Protein AF-A0A951LKC5-F1 (afdb_monomer)

Structure (mmCIF, N/CA/C/O backbone):
data_AF-A0A951LKC5-F1
#
_entry.id   AF-A0A951LKC5-F1
#
loop_
_atom_site.group_PDB
_atom_site.id
_atom_site.type_symbol
_atom_site.label_atom_id
_atom_site.label_alt_id
_atom_site.label_comp_id
_atom_site.label_asym_id
_atom_site.label_entity_id
_atom_site.label_seq_id
_atom_site.pdbx_PDB_ins_code
_atom_site.Cartn_x
_atom_site.Cartn_y
_atom_site.Cartn_z
_atom_site.occupancy
_atom_site.B_iso_or_equiv
_atom_site.auth_seq_id
_atom_site.auth_comp_id
_atom_site.auth_asym_id
_atom_site.auth_atom_id
_atom_site.pdbx_PDB_model_num
ATOM 1 N N . MET A 1 1 ? 10.972 56.854 -8.321 1.00 42.03 1 MET A N 1
ATOM 2 C CA . MET A 1 1 ? 10.456 55.546 -8.765 1.00 42.03 1 MET A CA 1
ATOM 3 C C . MET A 1 1 ? 11.010 54.528 -7.790 1.00 42.03 1 MET A C 1
ATOM 5 O O . MET A 1 1 ? 12.166 54.157 -7.908 1.00 42.03 1 MET A O 1
ATOM 9 N N . THR A 1 2 ? 10.273 54.260 -6.716 1.00 41.19 2 THR A N 1
ATOM 10 C CA . THR A 1 2 ? 10.642 53.281 -5.687 1.00 41.19 2 THR A CA 1
ATOM 11 C C . THR A 1 2 ? 10.064 51.942 -6.113 1.00 41.19 2 THR A C 1
ATOM 13 O O . THR A 1 2 ? 8.844 51.803 -6.150 1.00 41.19 2 THR A O 1
ATOM 16 N N . ASP A 1 3 ? 10.937 51.017 -6.499 1.00 43.06 3 ASP A N 1
ATOM 17 C CA . ASP A 1 3 ? 10.574 49.647 -6.849 1.00 43.06 3 ASP A CA 1
ATOM 18 C C . ASP A 1 3 ? 10.096 48.898 -5.597 1.00 43.06 3 ASP A C 1
ATOM 20 O O . ASP A 1 3 ? 10.797 48.804 -4.588 1.00 43.06 3 ASP A O 1
ATOM 24 N N . GLU A 1 4 ? 8.863 48.414 -5.679 1.00 54.84 4 GLU A N 1
ATOM 25 C CA . GLU A 1 4 ? 8.153 47.618 -4.687 1.00 54.84 4 GLU A CA 1
ATOM 26 C C . GLU A 1 4 ? 8.661 46.170 -4.780 1.00 54.84 4 GLU A C 1
ATOM 28 O O . GLU A 1 4 ? 8.326 45.430 -5.705 1.00 54.84 4 GLU A O 1
ATOM 33 N N . GLN A 1 5 ? 9.532 45.759 -3.854 1.00 47.94 5 GLN A N 1
ATOM 34 C CA . GLN A 1 5 ? 9.978 44.367 -3.772 1.00 47.94 5 GLN A CA 1
ATOM 35 C C . GLN A 1 5 ? 8.860 43.501 -3.183 1.00 47.94 5 GLN A C 1
ATOM 37 O O . GLN A 1 5 ? 8.626 43.487 -1.976 1.00 47.94 5 GLN A O 1
ATOM 42 N N . ALA A 1 6 ? 8.185 42.763 -4.064 1.00 51.34 6 ALA A N 1
ATOM 43 C CA . ALA A 1 6 ? 7.258 41.701 -3.712 1.00 51.34 6 ALA A CA 1
ATOM 44 C C . ALA A 1 6 ? 7.990 40.580 -2.954 1.00 51.34 6 ALA A C 1
ATOM 46 O O . ALA A 1 6 ? 8.843 39.879 -3.502 1.00 51.34 6 ALA A O 1
ATOM 47 N N . THR A 1 7 ? 7.637 40.403 -1.683 1.00 47.31 7 THR A N 1
ATOM 48 C CA . THR A 1 7 ? 8.019 39.241 -0.877 1.00 47.31 7 THR A CA 1
ATOM 49 C C . THR A 1 7 ? 7.352 38.001 -1.466 1.00 47.31 7 THR A C 1
ATOM 51 O O . THR A 1 7 ? 6.150 37.798 -1.314 1.00 47.31 7 THR A O 1
ATOM 54 N N . ILE A 1 8 ? 8.126 37.165 -2.156 1.00 59.41 8 ILE A N 1
ATOM 55 C CA . ILE A 1 8 ? 7.685 35.832 -2.568 1.00 59.41 8 ILE A CA 1
ATOM 56 C C . ILE A 1 8 ? 7.725 34.955 -1.312 1.00 59.41 8 ILE A C 1
ATOM 58 O O . ILE A 1 8 ? 8.786 34.472 -0.912 1.00 59.41 8 ILE A O 1
ATOM 62 N N . GLU A 1 9 ? 6.575 34.781 -0.659 1.00 52.06 9 GLU A N 1
ATOM 63 C CA . GLU A 1 9 ? 6.405 33.778 0.390 1.00 52.06 9 GLU A CA 1
ATOM 64 C C . GLU A 1 9 ? 6.637 32.395 -0.228 1.00 52.06 9 GLU A C 1
ATOM 66 O O . GLU A 1 9 ? 5.817 31.857 -0.968 1.00 52.06 9 GLU A O 1
ATOM 71 N N . THR A 1 10 ? 7.815 31.834 0.032 1.00 54.25 10 THR A N 1
ATOM 72 C CA . THR A 1 10 ? 8.127 30.448 -0.312 1.00 54.25 10 THR A CA 1
ATOM 73 C C . THR A 1 10 ? 7.280 29.559 0.601 1.00 54.25 10 THR A C 1
ATOM 75 O O . THR A 1 10 ? 7.469 29.647 1.818 1.00 54.25 10 THR A O 1
ATOM 78 N N . PRO A 1 11 ? 6.354 28.716 0.094 1.00 50.56 11 PRO A N 1
ATOM 79 C CA . PRO A 1 11 ? 5.634 27.799 0.962 1.00 50.56 11 PRO A CA 1
ATOM 80 C C . PRO A 1 11 ? 6.647 26.825 1.566 1.00 50.56 11 PRO A C 1
ATOM 82 O O . PRO A 1 11 ? 7.310 26.056 0.868 1.00 50.56 11 PRO A O 1
ATOM 85 N N . SER A 1 12 ? 6.799 26.913 2.881 1.00 45.41 12 SER A N 1
ATOM 86 C CA . SER A 1 12 ? 7.606 26.016 3.692 1.00 45.41 12 SER A CA 1
ATOM 87 C C . SER A 1 12 ? 7.093 24.576 3.531 1.00 45.41 12 SER A C 1
ATOM 89 O O . SER A 1 12 ? 5.921 24.306 3.806 1.00 45.41 12 SER A O 1
ATOM 91 N N . PRO A 1 13 ? 7.925 23.610 3.099 1.00 54.38 13 PRO A N 1
ATOM 92 C CA . PRO A 1 13 ? 7.501 22.223 2.989 1.00 54.38 13 PRO A CA 1
ATOM 93 C C . PRO A 1 13 ? 7.608 21.560 4.365 1.00 54.38 13 PRO A C 1
ATOM 95 O O . PRO A 1 13 ? 8.486 20.739 4.604 1.00 54.38 13 PRO A O 1
ATOM 98 N N . THR A 1 14 ? 6.717 21.920 5.288 1.00 47.47 14 THR A N 1
ATOM 99 C CA . THR A 1 14 ? 6.643 21.273 6.607 1.00 47.47 14 THR A CA 1
ATOM 100 C C . THR A 1 14 ? 5.281 20.628 6.805 1.00 47.47 14 THR A C 1
ATOM 102 O O . THR A 1 14 ? 4.580 20.885 7.777 1.00 47.47 14 THR A O 1
ATOM 105 N N . THR A 1 15 ? 4.887 19.762 5.873 1.00 47.41 15 THR A N 1
ATOM 106 C CA . THR A 1 15 ? 3.904 18.725 6.192 1.00 47.41 15 THR A CA 1
ATOM 107 C C . THR A 1 15 ? 4.694 17.452 6.377 1.00 47.41 15 THR A C 1
ATOM 109 O O . THR A 1 15 ? 5.129 16.863 5.395 1.00 47.41 15 THR A O 1
ATOM 112 N N . ASN A 1 16 ? 4.938 17.071 7.632 1.00 48.81 16 ASN A N 1
ATOM 113 C CA . ASN A 1 16 ? 5.511 15.770 7.942 1.00 48.81 16 ASN A CA 1
ATOM 114 C C . ASN A 1 16 ? 4.516 14.722 7.407 1.00 48.81 16 ASN A C 1
ATOM 116 O O . ASN A 1 16 ? 3.392 14.649 7.916 1.00 48.81 16 ASN A O 1
ATOM 120 N N . PRO A 1 17 ? 4.839 14.019 6.313 1.00 60.28 17 PRO A N 1
ATOM 121 C CA . PRO A 1 17 ? 3.872 13.182 5.625 1.00 60.28 17 PRO A CA 1
ATOM 122 C C . PRO A 1 17 ? 3.456 12.057 6.569 1.00 60.28 17 PRO A C 1
ATOM 124 O O . PRO A 1 17 ? 4.298 11.471 7.249 1.00 60.28 17 PRO A O 1
ATOM 127 N N . ALA A 1 18 ? 2.151 11.777 6.639 1.00 67.19 18 ALA A N 1
ATOM 128 C CA . ALA A 1 18 ? 1.629 10.714 7.493 1.00 67.19 18 ALA A CA 1
ATOM 129 C C . ALA A 1 18 ? 2.441 9.414 7.297 1.00 67.19 18 ALA A C 1
ATOM 131 O O . ALA A 1 18 ? 2.803 9.101 6.154 1.00 67.19 18 ALA A O 1
ATOM 132 N N . PRO A 1 19 ? 2.732 8.664 8.379 1.00 75.25 19 PRO A N 1
ATOM 133 C CA . PRO A 1 19 ? 3.586 7.488 8.298 1.00 75.25 19 PRO A CA 1
ATOM 134 C C . PRO A 1 19 ? 3.020 6.483 7.291 1.00 75.25 19 PRO A C 1
ATOM 136 O O . PRO A 1 19 ? 1.822 6.188 7.271 1.00 75.25 19 PRO A O 1
ATOM 139 N N . LEU A 1 20 ? 3.896 5.978 6.424 1.00 81.81 20 LEU A N 1
ATOM 140 C CA . LEU A 1 20 ? 3.534 4.979 5.426 1.00 81.81 20 LEU A CA 1
ATOM 141 C C . LEU A 1 20 ? 3.430 3.603 6.065 1.00 81.81 20 LEU A C 1
ATOM 143 O O . LEU A 1 20 ? 4.149 3.280 7.007 1.00 81.81 20 LEU A O 1
ATOM 147 N N . CYS A 1 21 ? 2.596 2.753 5.472 1.00 90.31 21 CYS A N 1
ATOM 148 C CA . CYS A 1 21 ? 2.609 1.338 5.800 1.00 90.31 21 CYS A CA 1
ATOM 149 C C . CYS A 1 21 ? 3.988 0.717 5.494 1.00 90.31 21 CYS A C 1
ATOM 151 O O . CYS A 1 21 ? 4.462 0.784 4.357 1.00 90.31 21 CYS A O 1
ATOM 153 N N . LEU A 1 22 ? 4.584 0.024 6.466 1.00 91.25 22 LEU A N 1
ATOM 154 C CA . LEU A 1 22 ? 5.850 -0.701 6.344 1.00 91.25 22 LEU A CA 1
ATOM 155 C C . LEU A 1 22 ? 5.846 -1.749 5.235 1.00 91.25 22 LEU A C 1
ATOM 157 O O . LEU A 1 22 ? 6.905 -2.057 4.687 1.00 91.25 22 LEU A O 1
ATOM 161 N N . HIS A 1 23 ? 4.679 -2.283 4.878 1.00 93.12 23 HIS A N 1
ATOM 162 C CA . HIS A 1 23 ? 4.538 -3.266 3.808 1.00 93.12 23 HIS A CA 1
ATOM 163 C C . HIS A 1 23 ? 4.273 -2.646 2.433 1.00 93.12 23 HIS A C 1
ATOM 165 O O . HIS A 1 23 ? 4.271 -3.380 1.450 1.00 93.12 23 HIS A O 1
ATOM 171 N N . LEU A 1 24 ? 4.049 -1.333 2.332 1.00 91.19 24 LEU A N 1
ATOM 172 C CA . LEU A 1 24 ? 3.873 -0.652 1.052 1.00 91.19 24 LEU A CA 1
ATOM 173 C C . LEU A 1 24 ? 5.239 -0.423 0.398 1.00 91.19 24 LEU A C 1
ATOM 175 O O . LEU A 1 24 ? 6.131 0.184 0.993 1.00 91.19 24 LEU A O 1
ATOM 179 N N . ARG A 1 25 ? 5.410 -0.883 -0.840 1.00 90.06 25 ARG A N 1
ATOM 180 C CA . ARG A 1 25 ? 6.612 -0.623 -1.641 1.00 90.06 25 ARG A CA 1
ATOM 181 C C . ARG A 1 25 ? 6.251 -0.061 -3.000 1.00 90.06 25 ARG A C 1
ATOM 183 O O . ARG A 1 25 ? 5.177 -0.347 -3.513 1.00 90.06 25 ARG A O 1
ATOM 190 N N . SER A 1 26 ? 7.154 0.731 -3.566 1.00 87.12 26 SER A N 1
ATOM 191 C CA . SER A 1 26 ? 7.111 1.159 -4.963 1.00 87.12 26 SER A CA 1
ATOM 192 C C . SER A 1 26 ? 8.504 1.087 -5.571 1.00 87.12 26 SER A C 1
ATOM 194 O O . SER A 1 26 ? 9.511 1.124 -4.860 1.00 87.12 26 SER A O 1
ATOM 196 N N . LYS A 1 27 ? 8.588 1.030 -6.905 1.00 82.56 27 LYS A N 1
ATOM 197 C CA . LYS A 1 27 ? 9.879 1.007 -7.613 1.00 82.56 27 LYS A CA 1
ATOM 198 C C . LYS A 1 27 ? 10.744 2.219 -7.245 1.00 82.56 27 LYS A C 1
ATOM 200 O O . LYS A 1 27 ? 11.958 2.098 -7.113 1.00 82.56 27 LYS A O 1
ATOM 205 N N . ARG A 1 28 ? 10.119 3.380 -7.039 1.00 76.88 28 ARG A N 1
ATOM 206 C CA . ARG A 1 28 ? 10.798 4.641 -6.711 1.00 76.88 28 ARG A CA 1
ATOM 207 C C . ARG A 1 28 ? 11.520 4.595 -5.364 1.00 76.88 28 ARG A C 1
ATOM 209 O O . ARG A 1 28 ? 12.582 5.208 -5.271 1.00 76.88 28 ARG A O 1
ATOM 216 N N . MET A 1 29 ? 11.017 3.823 -4.393 1.00 78.38 29 MET A N 1
ATOM 217 C CA . MET A 1 29 ? 11.672 3.622 -3.089 1.00 78.38 29 MET A CA 1
ATOM 218 C C . MET A 1 29 ? 13.049 2.957 -3.224 1.00 78.38 29 MET A C 1
ATOM 220 O O . MET A 1 29 ? 13.947 3.257 -2.448 1.00 78.38 29 MET A O 1
ATOM 224 N N . TYR A 1 30 ? 13.239 2.101 -4.236 1.00 76.31 30 TYR A N 1
ATOM 225 C CA . TYR A 1 30 ? 14.527 1.448 -4.506 1.00 76.31 30 TYR A CA 1
ATOM 226 C C . TYR A 1 30 ? 15.484 2.320 -5.321 1.00 76.31 30 TYR A C 1
ATOM 228 O O . TYR A 1 30 ? 16.694 2.170 -5.204 1.00 76.31 30 TYR A O 1
ATOM 236 N N . VAL A 1 31 ? 14.956 3.223 -6.152 1.00 74.88 31 VAL A N 1
ATOM 237 C CA . VAL A 1 31 ? 15.775 4.105 -7.002 1.00 74.88 31 VAL A CA 1
ATOM 238 C C . VAL A 1 31 ? 16.373 5.258 -6.200 1.00 74.88 31 VAL A C 1
ATOM 240 O O . VAL A 1 31 ? 17.518 5.627 -6.429 1.00 74.88 31 VAL A O 1
ATOM 243 N N . HIS A 1 32 ? 15.616 5.822 -5.257 1.00 67.31 32 HIS A N 1
ATOM 244 C CA . HIS A 1 32 ? 16.028 7.038 -4.549 1.00 67.31 32 HIS A CA 1
ATOM 245 C C . HIS A 1 32 ? 16.584 6.782 -3.143 1.00 67.31 32 HIS A C 1
ATOM 247 O O . HIS A 1 32 ? 16.885 7.735 -2.434 1.00 67.31 32 HIS A O 1
ATOM 253 N N . ASN A 1 33 ? 16.723 5.513 -2.738 1.00 57.94 33 ASN A N 1
ATOM 254 C CA . ASN A 1 33 ? 17.233 5.083 -1.428 1.00 57.94 33 ASN A CA 1
ATOM 255 C C . ASN A 1 33 ? 16.600 5.797 -0.212 1.00 57.94 33 ASN A C 1
ATOM 257 O O . ASN A 1 33 ? 17.189 5.834 0.866 1.00 57.94 33 ASN A O 1
ATOM 261 N N . SER A 1 34 ? 15.408 6.381 -0.359 1.00 56.97 34 SER A N 1
ATOM 262 C CA . SER A 1 34 ? 14.706 7.032 0.740 1.00 56.97 34 SER A CA 1
ATOM 263 C C . SER A 1 34 ? 13.193 6.909 0.582 1.00 56.97 34 SER A C 1
ATOM 265 O O . SER A 1 34 ? 12.613 7.119 -0.488 1.00 56.97 34 SER A O 1
ATOM 267 N N . PHE A 1 35 ? 12.538 6.564 1.690 1.00 59.72 35 PHE A N 1
ATOM 268 C CA . PHE A 1 35 ? 11.084 6.649 1.830 1.00 59.72 35 PHE A CA 1
ATOM 269 C C . PHE A 1 35 ? 10.594 8.106 1.770 1.00 59.72 35 PHE A C 1
ATOM 271 O O . PHE A 1 35 ? 9.438 8.353 1.429 1.00 59.72 35 PHE A O 1
ATOM 278 N N . GLU A 1 36 ? 11.489 9.059 2.042 1.00 57.69 36 GLU A N 1
ATOM 279 C CA . GLU A 1 36 ? 11.248 10.504 2.036 1.00 57.69 36 GLU A CA 1
ATOM 280 C C . GLU A 1 36 ? 10.891 11.031 0.640 1.00 57.69 36 GLU A C 1
ATOM 282 O O . GLU A 1 36 ? 9.971 11.832 0.503 1.00 57.69 36 GLU A O 1
ATOM 287 N N . VAL A 1 37 ? 11.527 10.523 -0.423 1.00 55.75 37 VAL A N 1
ATOM 288 C CA . VAL A 1 37 ? 11.257 10.972 -1.805 1.00 55.75 37 VAL A CA 1
ATOM 289 C C . VAL A 1 37 ? 9.856 10.580 -2.272 1.00 55.75 37 VAL A C 1
ATOM 291 O O . VAL A 1 37 ? 9.214 11.320 -3.012 1.00 55.75 37 VAL A O 1
ATOM 294 N N . GLU A 1 38 ? 9.342 9.439 -1.816 1.00 58.41 38 GLU A N 1
ATOM 295 C CA . GLU A 1 38 ? 7.942 9.080 -2.048 1.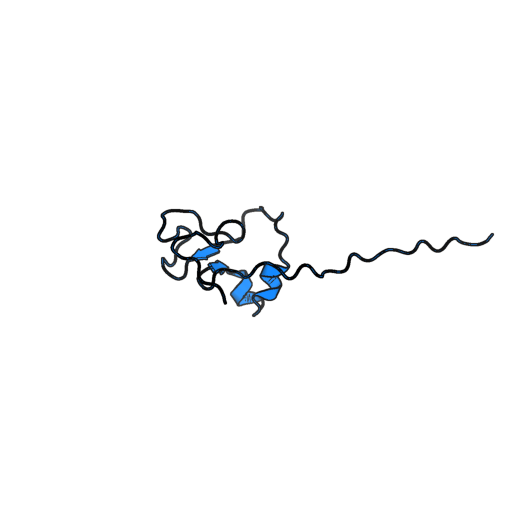00 58.41 38 GLU A CA 1
ATOM 296 C C . GLU A 1 38 ? 6.999 9.938 -1.212 1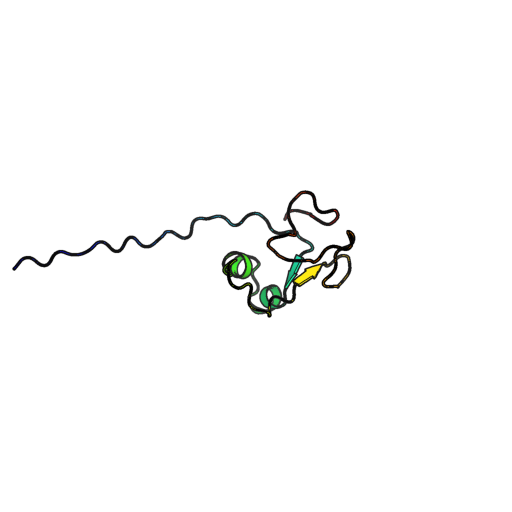.00 58.41 38 GLU A C 1
ATOM 298 O O . GLU A 1 38 ? 5.858 1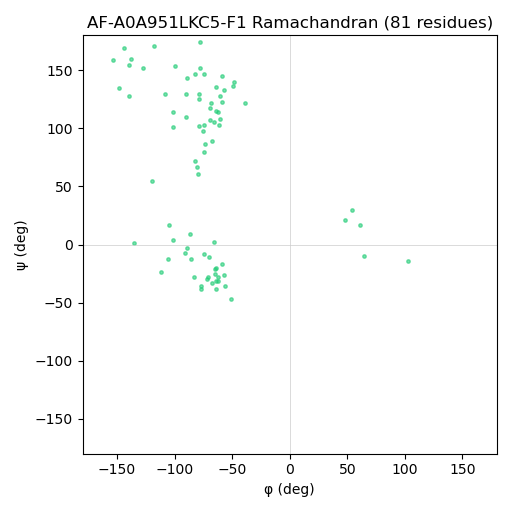0.154 -1.604 1.00 58.41 38 GLU A O 1
ATOM 303 N N . ALA A 1 39 ? 7.451 10.390 -0.045 1.00 55.84 39 ALA A N 1
ATOM 304 C CA . ALA A 1 39 ? 6.665 11.220 0.848 1.00 55.84 39 ALA A CA 1
ATOM 305 C C . ALA A 1 39 ? 6.468 12.644 0.312 1.00 55.84 39 ALA A C 1
ATOM 307 O O . ALA A 1 39 ? 5.411 13.230 0.528 1.00 55.84 39 ALA A O 1
ATOM 308 N N . GLN A 1 40 ? 7.430 13.106 -0.487 1.00 54.41 40 GLN A N 1
ATOM 309 C CA . GLN A 1 40 ? 7.360 14.323 -1.292 1.00 54.41 40 GLN A CA 1
ATOM 310 C C . GLN A 1 40 ? 6.703 14.119 -2.670 1.00 54.41 40 GLN A C 1
ATOM 312 O O . GLN A 1 40 ? 6.438 15.098 -3.367 1.00 54.41 40 GLN A O 1
ATOM 317 N N . ALA A 1 41 ? 6.500 12.870 -3.115 1.00 56.16 41 ALA A N 1
ATOM 318 C CA . ALA A 1 41 ? 5.894 12.594 -4.411 1.00 56.16 41 ALA A CA 1
ATOM 319 C C . ALA A 1 41 ? 4.416 12.990 -4.356 1.00 56.16 41 ALA A C 1
ATOM 321 O O . ALA A 1 41 ? 3.609 12.335 -3.701 1.00 56.16 41 ALA A O 1
ATOM 322 N N . ASP A 1 42 ? 4.124 14.098 -5.033 1.00 51.66 42 ASP A N 1
ATOM 323 C CA . ASP A 1 42 ? 2.831 14.765 -5.107 1.00 51.66 42 ASP A CA 1
ATOM 324 C C . ASP A 1 42 ? 1.665 13.766 -5.198 1.00 51.66 42 ASP A C 1
ATOM 326 O O . ASP A 1 42 ? 1.589 12.927 -6.102 1.00 51.66 42 ASP A O 1
ATOM 330 N N . GLU A 1 43 ? 0.754 13.865 -4.226 1.00 53.72 43 GLU A N 1
ATOM 331 C CA . GLU A 1 43 ? -0.460 13.056 -4.135 1.00 53.72 43 GLU A CA 1
ATOM 332 C C . GLU A 1 43 ? -1.365 13.221 -5.373 1.00 53.72 43 GLU A C 1
ATOM 334 O O . GLU A 1 43 ? -2.234 12.377 -5.599 1.00 53.72 43 GLU A O 1
ATOM 339 N N . ASN A 1 44 ? -1.161 14.266 -6.187 1.00 44.91 44 ASN A N 1
ATOM 340 C CA . ASN A 1 44 ? -1.865 14.508 -7.448 1.00 44.91 44 ASN A CA 1
ATOM 341 C C . ASN A 1 44 ? -1.211 13.875 -8.679 1.00 44.91 44 ASN A C 1
ATOM 343 O O . ASN A 1 44 ? -1.803 13.915 -9.760 1.00 44.91 44 ASN A O 1
ATOM 347 N N . VAL A 1 45 ? -0.052 13.216 -8.557 1.00 50.47 45 VAL A N 1
ATOM 348 C CA . VAL A 1 45 ? 0.467 12.354 -9.633 1.00 50.47 45 VAL A CA 1
ATOM 349 C C . VAL A 1 45 ? -0.259 11.007 -9.564 1.00 50.47 45 VAL A C 1
ATOM 351 O O . VAL A 1 45 ? 0.318 9.935 -9.416 1.00 50.47 45 VAL A O 1
ATOM 354 N N . GLU A 1 46 ? -1.578 11.082 -9.736 1.00 47.88 46 GLU A N 1
ATOM 355 C CA . GLU A 1 46 ? -2.499 9.985 -10.054 1.00 47.88 46 GLU A CA 1
ATOM 356 C C . GLU A 1 46 ? -2.213 9.403 -11.459 1.00 47.88 46 GLU A C 1
ATOM 358 O O . GLU A 1 46 ? -2.896 8.505 -11.946 1.00 47.88 46 GLU A O 1
ATOM 363 N N . SER A 1 47 ? -1.185 9.928 -12.134 1.00 45.53 47 SER A N 1
ATOM 364 C CA . SER A 1 47 ? -0.705 9.497 -13.436 1.00 45.53 47 SER A CA 1
ATOM 365 C C . SER A 1 47 ? 0.048 8.169 -13.315 1.00 45.53 47 SER A C 1
ATOM 367 O O . SER A 1 47 ? 1.266 8.115 -13.157 1.00 45.53 47 SER A O 1
ATOM 369 N N . CYS A 1 48 ? -0.715 7.081 -13.384 1.00 43.25 48 CYS A N 1
ATOM 370 C CA . CYS A 1 48 ? -0.422 5.898 -14.202 1.00 43.25 48 CYS A CA 1
ATOM 371 C C . CYS A 1 48 ? 0.825 5.031 -13.895 1.00 43.25 48 CYS A C 1
ATOM 373 O O . CYS A 1 48 ? 0.923 3.952 -14.470 1.00 43.25 48 CYS A O 1
ATOM 375 N N . TYR A 1 49 ? 1.758 5.428 -13.021 1.00 46.81 49 TYR A N 1
ATOM 376 C CA . TYR A 1 49 ? 3.094 4.798 -12.947 1.00 46.81 49 TYR A CA 1
ATOM 377 C C . TYR A 1 49 ? 3.612 4.480 -11.539 1.00 46.81 49 TYR A C 1
ATOM 379 O O . TYR A 1 49 ? 4.713 3.943 -11.382 1.00 46.81 49 TYR A O 1
ATOM 387 N N . GLY A 1 50 ? 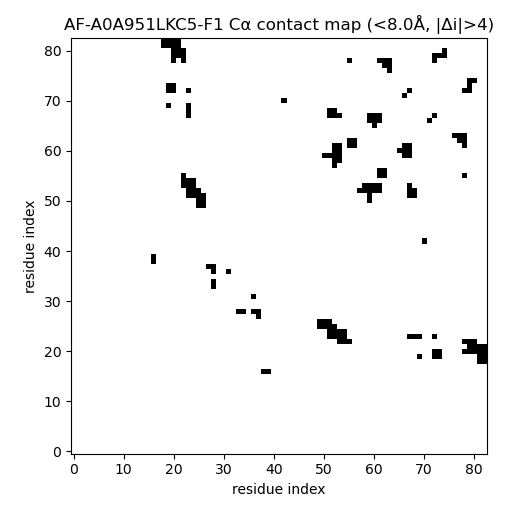2.828 4.753 -10.497 1.00 59.56 50 GLY A N 1
ATOM 388 C CA . GLY A 1 50 ? 3.116 4.243 -9.161 1.00 59.56 50 GLY A CA 1
ATOM 389 C C . GLY A 1 50 ? 2.789 2.755 -9.079 1.00 59.56 50 GLY A C 1
ATOM 390 O O . GLY A 1 50 ? 1.727 2.398 -8.581 1.00 59.56 50 GLY A O 1
ATOM 391 N N . HIS A 1 51 ? 3.669 1.879 -9.577 1.00 79.06 51 HIS A N 1
ATOM 392 C CA . HIS A 1 51 ? 3.570 0.442 -9.309 1.00 79.06 51 HIS A CA 1
ATOM 393 C C . HIS A 1 51 ? 3.853 0.216 -7.825 1.00 79.06 51 HIS A C 1
ATOM 395 O O . HIS A 1 51 ? 5.009 0.069 -7.418 1.00 79.06 51 HIS A O 1
ATOM 401 N N . TYR A 1 52 ? 2.793 0.274 -7.023 1.00 88.00 52 TYR A N 1
ATOM 402 C CA . TYR A 1 52 ? 2.824 -0.081 -5.619 1.00 88.00 52 TYR A CA 1
ATOM 403 C C . TYR A 1 52 ? 2.519 -1.568 -5.457 1.00 88.00 52 TYR A C 1
ATOM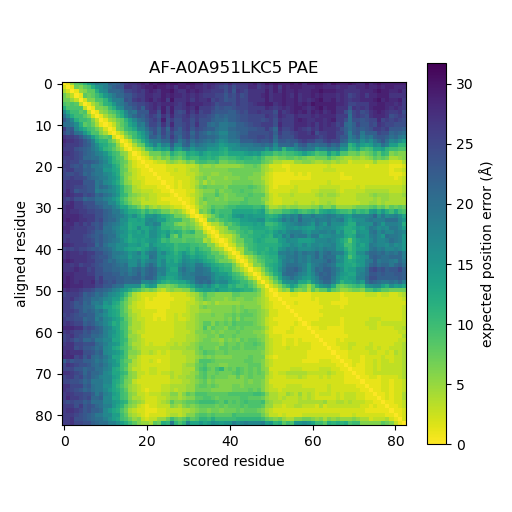 405 O O . TYR A 1 52 ? 1.677 -2.122 -6.161 1.00 88.00 52 TYR A O 1
ATOM 413 N N . TRP A 1 53 ? 3.175 -2.208 -4.498 1.00 92.69 53 TRP A N 1
ATOM 414 C CA . TRP A 1 53 ? 2.853 -3.571 -4.096 1.00 92.69 53 TRP A CA 1
ATOM 415 C C . TRP A 1 53 ? 2.932 -3.722 -2.583 1.00 92.69 53 TRP A C 1
ATOM 417 O O . TRP A 1 53 ? 3.621 -2.965 -1.891 1.00 92.69 53 TRP A O 1
ATOM 427 N N . CYS A 1 54 ? 2.191 -4.697 -2.066 1.00 93.75 54 CYS A N 1
ATOM 428 C CA . CYS A 1 54 ? 2.263 -5.082 -0.668 1.00 93.75 54 CYS A CA 1
ATOM 429 C C . CYS A 1 54 ? 3.326 -6.166 -0.500 1.00 93.75 54 CYS A C 1
ATOM 431 O O . CYS A 1 54 ? 3.288 -7.186 -1.178 1.00 93.75 54 CYS A O 1
ATOM 433 N N . MET A 1 55 ? 4.239 -5.998 0.451 1.00 94.25 55 MET A N 1
ATOM 434 C CA . MET A 1 55 ? 5.253 -7.001 0.788 1.00 94.25 55 MET A CA 1
ATOM 435 C C . MET A 1 55 ? 4.670 -8.304 1.349 1.00 94.25 55 MET A C 1
ATOM 437 O O . MET A 1 55 ? 5.348 -9.323 1.316 1.00 94.25 55 MET A O 1
ATOM 441 N N . LYS A 1 56 ? 3.429 -8.298 1.861 1.00 94.31 56 LYS A N 1
ATOM 442 C CA . LYS A 1 56 ? 2.777 -9.527 2.347 1.00 94.31 56 LYS A CA 1
ATOM 443 C C . LYS A 1 56 ? 2.247 -10.403 1.213 1.00 94.31 56 LYS A C 1
ATOM 445 O O . LYS A 1 56 ? 2.271 -11.620 1.337 1.00 94.31 56 LYS A O 1
ATOM 450 N N . THR A 1 57 ? 1.755 -9.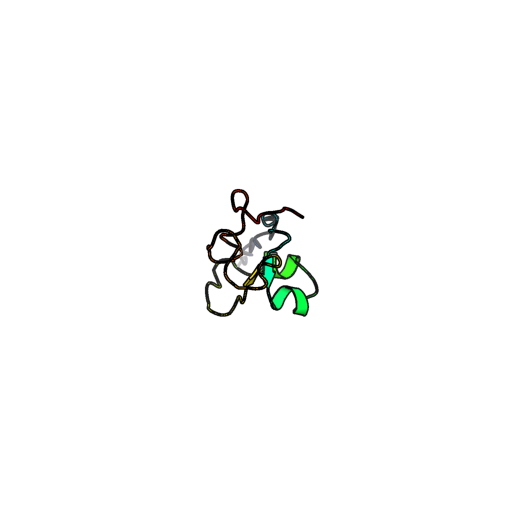794 0.134 1.00 94.44 57 THR A N 1
ATOM 451 C CA . THR A 1 57 ? 1.165 -10.507 -1.016 1.00 94.44 57 THR A CA 1
ATOM 452 C C . THR A 1 57 ? 2.077 -10.528 -2.237 1.00 94.44 57 THR A C 1
ATOM 454 O O . THR A 1 57 ? 1.812 -11.267 -3.178 1.00 94.44 57 THR A O 1
ATOM 457 N N . MET A 1 58 ? 3.138 -9.715 -2.236 1.00 94.00 58 MET A N 1
ATOM 458 C CA . MET A 1 58 ? 4.021 -9.463 -3.377 1.00 94.00 58 MET A CA 1
ATOM 459 C C . MET A 1 58 ? 3.260 -9.016 -4.636 1.00 94.00 58 MET A C 1
ATOM 461 O O . MET A 1 58 ? 3.690 -9.276 -5.758 1.00 94.00 58 MET A O 1
ATOM 465 N N . TYR A 1 59 ? 2.124 -8.337 -4.449 1.00 92.81 59 TYR A N 1
ATOM 466 C CA . TYR A 1 59 ? 1.211 -7.961 -5.525 1.00 92.81 59 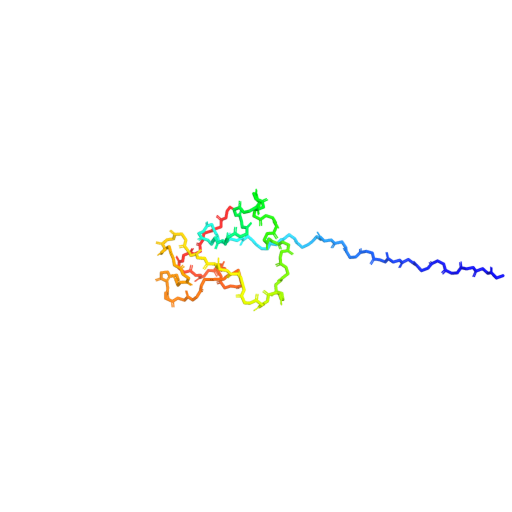TYR A CA 1
ATOM 467 C C . TYR A 1 59 ? 0.565 -6.589 -5.280 1.00 92.81 59 TYR A C 1
ATOM 469 O O . TYR A 1 59 ? 0.660 -6.020 -4.189 1.00 92.81 59 TYR A O 1
ATOM 477 N N . GLU A 1 60 ? -0.105 -6.051 -6.300 1.00 91.19 60 GLU A N 1
ATOM 478 C CA . GLU A 1 60 ? -0.826 -4.765 -6.241 1.00 91.19 60 GLU A CA 1
ATOM 479 C C . GLU A 1 60 ? -2.148 -4.834 -5.451 1.00 91.19 60 GLU A C 1
ATOM 481 O O . GLU A 1 60 ? -2.769 -3.807 -5.156 1.00 91.19 60 GLU A O 1
ATOM 486 N N . ILE A 1 61 ? -2.560 -6.047 -5.077 1.00 92.56 61 ILE A N 1
ATOM 487 C CA . ILE A 1 61 ? -3.712 -6.327 -4.220 1.00 92.56 61 ILE A CA 1
ATOM 488 C C . ILE A 1 61 ? -3.215 -6.805 -2.855 1.00 92.56 61 ILE A C 1
ATOM 490 O O . ILE A 1 61 ? -2.366 -7.695 -2.760 1.00 92.56 61 ILE A O 1
ATOM 494 N N . GLY A 1 62 ? -3.728 -6.182 -1.796 1.00 93.19 62 GLY A N 1
ATOM 495 C CA . GLY A 1 62 ? -3.414 -6.509 -0.411 1.00 93.19 62 GLY A CA 1
ATOM 496 C C . GLY A 1 62 ? -4.151 -7.761 0.081 1.00 93.19 62 GLY A C 1
ATOM 497 O O . GLY A 1 62 ? -5.016 -8.299 -0.609 1.00 93.19 62 GLY A O 1
ATOM 498 N N . PRO A 1 63 ? -3.849 -8.235 1.301 1.00 94.62 63 PRO A N 1
ATOM 499 C CA . PRO A 1 63 ? -4.505 -9.411 1.878 1.00 94.62 63 PRO A CA 1
ATOM 500 C C . PRO A 1 63 ? -5.974 -9.158 2.262 1.00 94.62 63 PRO A C 1
ATOM 502 O O . PRO A 1 63 ? -6.700 -10.097 2.561 1.00 94.62 63 PRO A O 1
ATOM 505 N N . ASP A 1 64 ? -6.420 -7.899 2.249 1.00 93.19 64 ASP A N 1
ATOM 506 C CA . ASP A 1 64 ? -7.826 -7.489 2.349 1.00 93.19 64 ASP A CA 1
ATOM 507 C C . ASP A 1 64 ? -8.549 -7.449 0.992 1.00 93.19 64 ASP A C 1
ATOM 509 O O . ASP A 1 64 ? -9.662 -6.934 0.907 1.00 93.19 64 ASP A O 1
ATOM 513 N N . ASN A 1 65 ? -7.922 -7.954 -0.074 1.00 91.75 65 ASN A N 1
ATOM 514 C CA . ASN A 1 65 ? -8.428 -7.899 -1.444 1.00 91.75 65 ASN A CA 1
ATOM 515 C C . ASN A 1 65 ? -8.629 -6.466 -1.986 1.00 91.75 65 ASN A C 1
ATOM 517 O O . ASN A 1 65 ? -9.316 -6.255 -2.986 1.00 91.75 65 ASN A O 1
ATOM 521 N N . GLY A 1 66 ? -8.031 -5.460 -1.339 1.00 90.06 66 GLY A N 1
ATOM 522 C CA . GLY A 1 66 ? -8.075 -4.073 -1.785 1.00 90.06 66 GLY A CA 1
ATOM 523 C C . GLY A 1 66 ? -6.806 -3.664 -2.530 1.00 90.06 66 GLY A C 1
ATOM 524 O O . GLY A 1 66 ? -5.718 -4.173 -2.266 1.00 90.06 66 GLY A O 1
ATOM 525 N N . ARG A 1 67 ? -6.920 -2.673 -3.424 1.00 90.19 67 ARG A N 1
ATOM 526 C CA . ARG A 1 67 ? -5.749 -2.066 -4.081 1.00 90.19 67 ARG A CA 1
ATOM 527 C C . ARG A 1 67 ? -4.776 -1.475 -3.066 1.00 90.19 67 ARG A C 1
ATOM 529 O O . ARG A 1 67 ? -5.198 -0.906 -2.054 1.00 90.19 67 ARG A O 1
ATOM 536 N N . VAL A 1 68 ? -3.493 -1.574 -3.393 1.00 89.88 68 VAL A N 1
ATOM 537 C CA . VAL A 1 68 ? -2.365 -1.079 -2.604 1.00 89.88 68 VAL A CA 1
ATOM 538 C C . VAL A 1 68 ? -1.874 0.240 -3.199 1.00 89.88 68 VAL A C 1
ATOM 540 O O . VAL A 1 68 ? -1.387 0.269 -4.322 1.00 89.88 68 VAL A O 1
ATOM 543 N N . GLN A 1 69 ? -2.016 1.341 -2.460 1.00 87.50 69 GLN A N 1
ATOM 544 C CA . GLN A 1 69 ? -1.549 2.680 -2.852 1.00 87.50 69 GLN A CA 1
ATOM 545 C C . GLN A 1 69 ? -1.276 3.529 -1.605 1.00 87.50 69 GLN A C 1
ATOM 547 O O . GLN A 1 69 ? -1.873 3.305 -0.551 1.00 87.50 69 GLN A O 1
ATOM 552 N N . ARG A 1 70 ? -0.455 4.577 -1.735 1.00 82.88 70 ARG A N 1
ATOM 553 C CA . ARG A 1 70 ? -0.173 5.541 -0.653 1.00 82.88 70 ARG A CA 1
ATOM 554 C C . ARG A 1 70 ? -1.439 6.104 0.007 1.00 82.88 70 ARG A C 1
ATOM 556 O O . ARG A 1 70 ? -1.539 6.105 1.229 1.00 82.88 70 ARG A O 1
ATOM 563 N N . LYS A 1 71 ? -2.428 6.540 -0.787 1.00 81.75 71 LYS A N 1
ATOM 564 C CA . LYS A 1 71 ? -3.667 7.158 -0.271 1.00 81.75 71 LYS A CA 1
ATOM 565 C C . LYS A 1 71 ? -4.526 6.194 0.557 1.00 81.75 71 LYS A C 1
ATOM 567 O O . LYS A 1 71 ? -5.278 6.654 1.415 1.00 81.75 71 LYS A O 1
ATOM 572 N N . VAL A 1 72 ? -4.409 4.884 0.318 1.00 85.75 72 VAL A N 1
ATOM 573 C CA . VAL A 1 72 ? -5.313 3.867 0.881 1.00 85.75 72 VAL A CA 1
ATOM 574 C C . VAL A 1 72 ? -4.659 2.947 1.911 1.00 85.75 72 VAL A C 1
ATOM 576 O O . VAL A 1 72 ? -5.366 2.397 2.751 1.00 85.75 72 VAL A O 1
ATOM 579 N N . CYS A 1 73 ? -3.335 2.776 1.876 1.00 88.62 73 CYS A N 1
ATOM 580 C CA . CYS A 1 73 ? -2.573 1.977 2.839 1.00 88.62 73 CYS A CA 1
ATOM 581 C C . CYS A 1 73 ? -2.313 2.770 4.130 1.00 88.62 73 CYS A C 1
ATOM 583 O O . CYS A 1 73 ? -1.176 3.123 4.438 1.00 88.62 73 CYS A O 1
ATOM 585 N N . LYS A 1 74 ? -3.395 3.045 4.861 1.00 88.25 74 LYS A N 1
ATOM 586 C CA . LYS A 1 74 ? -3.466 3.844 6.096 1.00 88.25 74 LYS A CA 1
ATOM 587 C C . LYS A 1 74 ? -3.968 2.991 7.281 1.00 88.25 74 LYS A C 1
ATOM 589 O O . LYS A 1 74 ? -4.416 1.861 7.041 1.00 88.25 74 LYS A O 1
ATOM 594 N N . PRO A 1 75 ? -3.921 3.495 8.535 1.00 91.25 75 PRO A N 1
ATOM 595 C CA . PRO A 1 75 ? -4.496 2.792 9.683 1.00 91.25 75 PRO A CA 1
ATOM 596 C C . PRO A 1 75 ? -5.934 2.327 9.414 1.00 91.25 75 PRO A C 1
ATOM 598 O O . PRO A 1 75 ? -6.730 3.068 8.843 1.00 91.25 75 PRO A O 1
ATOM 601 N N . GLY A 1 76 ? -6.254 1.092 9.807 1.00 88.94 76 GLY A N 1
ATOM 602 C CA . GLY A 1 76 ? -7.558 0.457 9.564 1.00 88.94 76 GLY A CA 1
ATOM 603 C C . GLY A 1 76 ? -7.570 -0.567 8.421 1.00 88.94 76 GLY A C 1
ATOM 604 O O . GLY A 1 76 ? -8.489 -1.376 8.339 1.00 88.94 76 GLY A O 1
ATOM 605 N N . ARG A 1 77 ? -6.536 -0.601 7.571 1.00 90.12 77 ARG A N 1
ATOM 606 C CA . ARG A 1 77 ? -6.297 -1.716 6.637 1.00 90.12 77 ARG A CA 1
ATOM 607 C C . ARG A 1 77 ? -5.753 -2.936 7.385 1.00 90.12 77 ARG A C 1
ATOM 609 O O . ARG A 1 77 ? -4.956 -2.786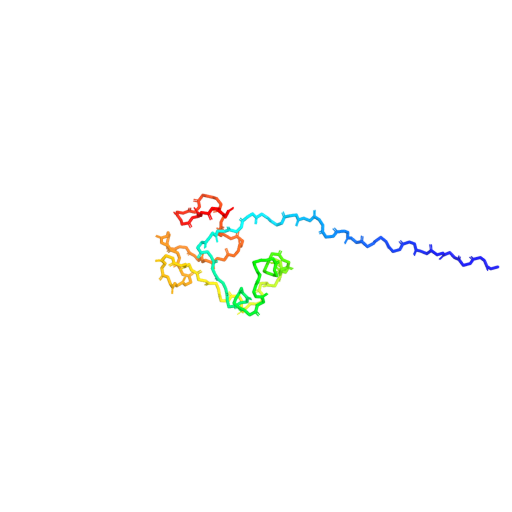 8.307 1.00 90.12 77 ARG A O 1
ATOM 616 N N . SER A 1 78 ? -6.096 -4.144 6.933 1.00 88.25 78 SER A N 1
ATOM 617 C CA . SER A 1 78 ? -5.653 -5.396 7.582 1.00 88.25 78 SER A CA 1
ATOM 618 C C . SER A 1 78 ? -4.132 -5.585 7.571 1.00 88.25 78 SER A C 1
ATOM 620 O O . SER A 1 78 ? -3.570 -6.231 8.452 1.00 88.25 78 SER A O 1
ATOM 622 N N . CYS A 1 79 ? -3.459 -5.016 6.570 1.00 87.00 79 CYS A N 1
ATOM 623 C CA . CYS A 1 79 ? -2.014 -5.084 6.405 1.00 87.00 79 CYS A CA 1
ATOM 624 C C . CYS A 1 79 ? -1.301 -3.782 6.769 1.00 87.00 79 CYS A C 1
ATOM 626 O O . CYS A 1 79 ? -0.190 -3.582 6.295 1.00 87.00 79 CYS A O 1
ATOM 628 N N . TYR A 1 80 ? -1.927 -2.854 7.494 1.00 92.06 80 TYR A N 1
ATOM 629 C CA . TYR A 1 80 ? -1.239 -1.630 7.894 1.00 92.06 80 TYR A CA 1
ATOM 630 C C . TYR A 1 80 ? -0.313 -1.884 9.088 1.00 92.06 80 TYR A C 1
ATOM 632 O O . TYR A 1 80 ? -0.750 -2.403 10.110 1.00 92.06 80 TYR A O 1
ATOM 640 N N . GLU A 1 81 ? 0.941 -1.456 8.967 1.00 91.19 81 GLU A N 1
ATOM 641 C CA . GLU A 1 81 ? 1.923 -1.427 10.053 1.00 91.19 81 GLU A CA 1
ATOM 642 C C . GLU A 1 81 ? 2.720 -0.123 9.920 1.00 91.19 81 GLU A C 1
ATOM 644 O O . GLU A 1 81 ? 3.173 0.188 8.820 1.00 91.19 81 GLU A O 1
ATOM 649 N N . ALA A 1 82 ? 2.823 0.682 10.978 1.00 84.50 82 ALA A N 1
ATOM 650 C CA . ALA A 1 82 ? 3.566 1.947 10.944 1.00 84.50 82 ALA A CA 1
ATOM 651 C C . ALA A 1 82 ? 5.069 1.697 11.156 1.00 84.50 82 ALA A C 1
ATOM 653 O O . ALA A 1 82 ? 5.415 0.767 11.882 1.00 84.50 82 ALA A O 1
ATOM 654 N N . SER A 1 83 ? 5.937 2.505 10.529 1.00 65.81 83 SER A N 1
ATOM 655 C CA . SER A 1 83 ? 7.396 2.457 10.751 1.00 65.81 83 SER A CA 1
ATOM 656 C C . SER A 1 83 ? 7.817 3.095 12.061 1.00 65.81 83 SER A C 1
ATOM 658 O O . SER A 1 83 ? 7.273 4.191 12.330 1.00 65.81 83 SER A O 1
#

pLDDT: mean 71.95, std 18.68, range [41.19, 94.62]

Sequence (83 aa):
MTDEQATIETPSPTTNPAPLCLHLRSKRMYVHNSFEVEAQADENVESCYGHYWCMKTMYEIGPDNGRVQRKVCKPGRSCYEAS

Mean predicted aligned error: 12.08 Å

Foldseek 3Di:
DDDDDDDPPDPDPPPPQDFAFPQKDFPVCVVVVDPVVVSVVDPPCPPDHGLIDGNVVRHQADPVRDGGDRVPLDPPDPRGDGD

Secondary structure (DSSP, 8-state):
----------------PPPPBTTEEEHHHHHSS-HHHHHSS-TT--SS---EEETTTTBSB-TTS-B--TTTSSTTSTT--B-

Solvent-accessible surface area (backbone atoms only — not comparable to full-atom values): 5487 Å² total; per-residue (Å²): 137,83,84,81,80,78,80,78,80,72,82,75,90,78,72,82,61,77,76,55,25,67,36,62,4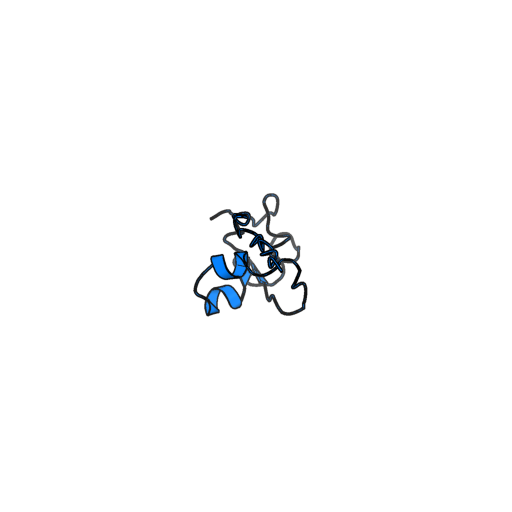4,42,67,62,44,71,74,64,77,31,71,62,62,61,60,67,50,59,88,81,67,75,68,91,67,82,60,29,26,23,69,88,60,76,28,48,45,35,93,73,76,39,75,40,42,82,93,62,44,37,91,89,43,88,74,46,41,77,117

Radius of gyration: 17.53 Å; Cα contacts (8 Å, |Δi|>4): 93; chains: 1; bounding box: 26×66×25 Å